Protein AF-A0A2G0CH53-F1 (afdb_monomer)

Structure (mmCIF, N/CA/C/O backbone):
data_AF-A0A2G0CH53-F1
#
_entry.id   AF-A0A2G0CH53-F1
#
loop_
_atom_site.group_PDB
_atom_site.id
_atom_site.type_symbol
_atom_site.label_atom_id
_atom_site.label_alt_id
_atom_site.label_comp_id
_atom_site.label_asym_id
_atom_site.label_entity_id
_atom_site.label_seq_id
_atom_site.pdbx_PDB_ins_code
_atom_site.Cartn_x
_atom_site.Cartn_y
_atom_site.Cartn_z
_atom_site.occupancy
_atom_site.B_iso_or_equiv
_atom_site.auth_seq_id
_atom_site.auth_comp_id
_atom_site.auth_asym_id
_atom_site.auth_atom_id
_atom_site.pdbx_PDB_model_num
ATOM 1 N N . MET A 1 1 ? 8.447 -13.131 29.379 1.00 42.84 1 MET A N 1
ATOM 2 C CA . MET A 1 1 ? 8.619 -11.947 28.508 1.00 42.84 1 MET A CA 1
ATOM 3 C C . MET A 1 1 ? 8.115 -12.312 27.121 1.00 42.84 1 MET A C 1
ATOM 5 O O . MET A 1 1 ? 8.799 -13.030 26.408 1.00 42.84 1 MET A O 1
ATOM 9 N N . GLY A 1 2 ? 6.874 -11.949 26.787 1.00 50.25 2 GLY A N 1
ATOM 10 C CA . GLY A 1 2 ? 6.293 -12.292 25.487 1.00 50.25 2 GLY A CA 1
ATOM 11 C C . GLY A 1 2 ? 7.035 -11.551 24.383 1.00 50.25 2 GLY A C 1
ATOM 12 O O . GLY A 1 2 ? 7.111 -10.325 24.431 1.00 50.25 2 GLY A O 1
ATOM 13 N N . ALA A 1 3 ? 7.598 -12.279 23.419 1.00 58.50 3 ALA A N 1
ATOM 14 C CA . ALA A 1 3 ? 8.149 -11.681 22.213 1.00 58.50 3 ALA A CA 1
ATOM 15 C C . ALA A 1 3 ? 7.014 -10.912 21.525 1.00 58.50 3 ALA A C 1
ATOM 17 O O . ALA A 1 3 ? 6.122 -11.502 20.914 1.00 58.50 3 ALA A O 1
ATOM 18 N N . GLY A 1 4 ? 6.990 -9.590 21.714 1.00 63.53 4 GLY A N 1
ATOM 19 C CA . GLY A 1 4 ? 6.042 -8.721 21.039 1.00 63.53 4 GLY A CA 1
ATOM 20 C C . GLY A 1 4 ? 6.142 -9.010 19.549 1.00 63.53 4 GLY A C 1
ATOM 21 O O . GLY A 1 4 ? 7.240 -8.977 18.999 1.00 63.53 4 GLY A O 1
ATOM 22 N N . THR A 1 5 ? 5.017 -9.358 18.921 1.00 69.69 5 THR A N 1
ATOM 23 C CA . THR A 1 5 ? 4.979 -9.741 17.506 1.00 69.69 5 THR A CA 1
ATOM 24 C C . THR A 1 5 ? 5.798 -8.735 16.693 1.00 69.69 5 THR A C 1
ATOM 26 O O . THR A 1 5 ? 5.504 -7.535 16.795 1.00 69.69 5 THR A O 1
ATOM 29 N N . PRO A 1 6 ? 6.819 -9.176 15.935 1.00 83.06 6 PRO A N 1
ATOM 30 C CA . PRO A 1 6 ? 7.720 -8.272 15.238 1.00 83.06 6 PRO A CA 1
ATOM 31 C C . PRO A 1 6 ? 6.924 -7.311 14.356 1.00 83.06 6 PRO A C 1
ATOM 33 O O . PRO A 1 6 ? 5.916 -7.689 13.754 1.00 83.06 6 PRO A O 1
ATOM 36 N N . ALA A 1 7 ? 7.363 -6.051 14.298 1.00 78.62 7 ALA A N 1
ATOM 37 C CA . ALA A 1 7 ? 6.653 -4.983 13.593 1.00 78.62 7 ALA A CA 1
ATOM 38 C C . ALA A 1 7 ? 6.320 -5.367 12.140 1.00 78.62 7 ALA A C 1
ATOM 40 O O . ALA A 1 7 ? 5.222 -5.085 11.665 1.00 78.62 7 ALA A O 1
ATOM 41 N N . LEU A 1 8 ? 7.220 -6.108 11.489 1.00 78.38 8 LEU A N 1
ATOM 42 C CA . LEU A 1 8 ? 7.031 -6.656 10.146 1.00 78.38 8 LEU A CA 1
ATOM 43 C C . LEU A 1 8 ? 5.819 -7.590 10.040 1.00 78.38 8 LEU A C 1
ATOM 45 O O . LEU A 1 8 ? 5.013 -7.432 9.129 1.00 78.38 8 LEU A O 1
ATOM 49 N N . LEU A 1 9 ? 5.627 -8.510 10.991 1.00 81.38 9 LEU A N 1
ATOM 50 C CA . LEU A 1 9 ? 4.464 -9.408 10.991 1.00 81.38 9 LEU A CA 1
ATOM 51 C C . LEU A 1 9 ? 3.152 -8.642 11.193 1.00 81.38 9 LEU A C 1
ATOM 53 O O . LEU A 1 9 ? 2.118 -9.030 10.656 1.00 81.38 9 LEU A O 1
ATOM 57 N N . ARG A 1 10 ? 3.179 -7.533 11.940 1.00 79.44 10 ARG A N 1
ATOM 58 C CA . ARG A 1 10 ? 2.001 -6.671 12.117 1.00 79.44 10 ARG A CA 1
ATOM 59 C C . ARG A 1 10 ? 1.637 -5.937 10.824 1.00 79.44 10 ARG A C 1
ATOM 61 O O . ARG A 1 10 ? 0.461 -5.911 10.474 1.00 79.44 10 ARG A O 1
ATOM 68 N N . LEU A 1 11 ? 2.631 -5.394 10.115 1.00 83.06 11 LEU A N 1
ATOM 69 C CA . LEU A 1 11 ? 2.441 -4.758 8.804 1.00 83.06 11 LEU A CA 1
ATOM 70 C C . LEU A 1 11 ? 1.911 -5.764 7.778 1.00 83.06 11 LEU A C 1
ATOM 72 O O . LEU A 1 11 ? 0.924 -5.493 7.097 1.00 83.06 11 LEU A O 1
ATOM 76 N N . PHE A 1 12 ? 2.522 -6.950 7.722 1.00 84.12 12 PHE A N 1
ATOM 77 C CA . PHE A 1 12 ? 2.105 -8.022 6.826 1.00 84.12 12 PHE A CA 1
ATOM 78 C C . PHE A 1 12 ? 0.660 -8.460 7.087 1.00 84.12 12 PHE A C 1
ATOM 80 O O . PHE A 1 12 ? -0.133 -8.543 6.154 1.00 84.12 12 PHE A O 1
ATOM 87 N N . ASN A 1 13 ? 0.283 -8.663 8.353 1.00 83.94 13 ASN A N 1
ATOM 88 C CA . ASN A 1 13 ? -1.093 -9.016 8.706 1.00 83.94 13 ASN A CA 1
ATOM 89 C C . ASN A 1 13 ? -2.104 -7.932 8.305 1.00 83.94 13 ASN A C 1
ATOM 91 O O . ASN A 1 13 ? -3.181 -8.272 7.821 1.00 83.94 13 ASN A O 1
ATOM 95 N N . GLY A 1 14 ? -1.765 -6.647 8.467 1.00 79.62 14 GLY A N 1
ATOM 96 C CA . GLY A 1 14 ? -2.626 -5.537 8.038 1.00 79.62 14 GLY A CA 1
ATOM 97 C C . GLY A 1 14 ? -2.749 -5.415 6.516 1.00 79.62 14 GLY A C 1
ATOM 98 O O . GLY A 1 14 ? -3.796 -5.051 5.989 1.00 79.62 14 GLY A O 1
ATOM 99 N N . TYR A 1 15 ? -1.698 -5.765 5.779 1.00 80.00 15 TYR A N 1
ATOM 100 C CA . TYR A 1 15 ? -1.769 -5.846 4.323 1.00 80.00 15 TYR A CA 1
ATOM 101 C C . TYR A 1 15 ? -2.617 -7.029 3.859 1.00 80.00 15 TYR A C 1
ATOM 103 O O . TYR A 1 15 ? -3.521 -6.869 3.039 1.00 80.00 15 TYR A O 1
ATOM 111 N N . TRP A 1 16 ? -2.388 -8.207 4.436 1.00 82.50 16 TRP A N 1
ATOM 112 C CA . TRP A 1 16 ? -3.160 -9.404 4.127 1.00 82.50 16 TRP A CA 1
ATOM 113 C C . TRP A 1 16 ? -4.649 -9.235 4.448 1.00 82.50 16 TRP A C 1
ATOM 115 O O . TRP A 1 16 ? -5.500 -9.665 3.671 1.00 82.50 16 TRP A O 1
ATOM 125 N N . SER A 1 17 ? -4.992 -8.568 5.555 1.00 79.75 17 SER A N 1
ATOM 126 C CA . SER A 1 17 ? -6.390 -8.278 5.892 1.00 79.75 17 SER A CA 1
ATOM 127 C C . SER A 1 17 ? -7.056 -7.371 4.854 1.00 79.75 17 SER A C 1
ATOM 129 O O . SER A 1 17 ? -8.215 -7.608 4.512 1.00 79.75 17 SER A O 1
ATOM 131 N N . GLY A 1 18 ? -6.332 -6.386 4.308 1.00 77.25 18 GLY A N 1
ATOM 132 C CA . GLY A 1 18 ? -6.810 -5.510 3.237 1.00 77.25 18 GLY A CA 1
ATOM 133 C C . GLY A 1 18 ? -7.189 -6.285 1.976 1.00 77.25 18 GLY A C 1
ATOM 134 O O . GLY A 1 18 ? -8.292 -6.104 1.461 1.00 77.25 18 GLY A O 1
ATOM 135 N N . TRP A 1 19 ? -6.328 -7.213 1.550 1.00 80.62 19 TRP A N 1
ATOM 136 C CA . TRP A 1 19 ? -6.607 -8.115 0.429 1.00 80.62 19 TRP A CA 1
ATOM 137 C C . TRP A 1 19 ? -7.720 -9.111 0.733 1.00 80.62 19 TRP A C 1
ATOM 139 O O . TRP A 1 19 ? -8.582 -9.319 -0.106 1.00 80.62 19 TRP A O 1
ATOM 149 N N . ARG A 1 20 ? -7.766 -9.708 1.929 1.00 83.00 20 ARG A N 1
ATOM 150 C CA . ARG A 1 20 ? -8.797 -10.703 2.271 1.00 83.00 20 ARG A CA 1
ATOM 151 C C . ARG A 1 20 ? -10.187 -10.088 2.401 1.00 83.00 20 ARG A C 1
ATOM 153 O O . ARG A 1 20 ? -11.180 -10.716 2.057 1.00 83.00 20 ARG A O 1
ATOM 160 N N . ARG A 1 21 ? -10.263 -8.872 2.937 1.00 79.31 21 ARG A N 1
ATOM 161 C CA . ARG A 1 21 ? -11.523 -8.174 3.205 1.00 79.31 21 ARG A CA 1
ATOM 162 C C . ARG A 1 21 ? -11.865 -7.160 2.126 1.00 79.31 21 ARG A C 1
ATOM 164 O O . ARG A 1 21 ? -12.731 -6.339 2.367 1.00 79.31 21 ARG A O 1
ATOM 171 N N . TYR A 1 22 ? -11.213 -7.164 0.964 1.00 75.75 22 TYR A N 1
ATOM 172 C CA . TYR A 1 22 ? -11.378 -6.100 -0.037 1.00 75.75 22 TYR A CA 1
ATOM 173 C C . TYR A 1 22 ? -12.848 -5.839 -0.432 1.00 75.75 22 TYR A C 1
ATOM 175 O O . TYR A 1 22 ? -13.218 -4.688 -0.623 1.00 75.75 22 TYR A O 1
ATOM 183 N N . ALA A 1 23 ? -13.686 -6.882 -0.478 1.00 77.06 23 ALA A N 1
ATOM 184 C CA . ALA A 1 23 ? -15.119 -6.791 -0.786 1.00 77.06 23 ALA A CA 1
ATOM 185 C C . ALA A 1 23 ? -16.006 -6.438 0.427 1.00 77.06 23 ALA A C 1
ATOM 187 O O . ALA A 1 23 ? -17.192 -6.154 0.278 1.00 77.06 23 ALA A O 1
ATOM 188 N N . ASP A 1 24 ? -15.442 -6.454 1.632 1.00 75.44 24 ASP A N 1
ATOM 189 C CA . ASP A 1 24 ? -16.110 -6.046 2.860 1.00 75.44 24 ASP A CA 1
AT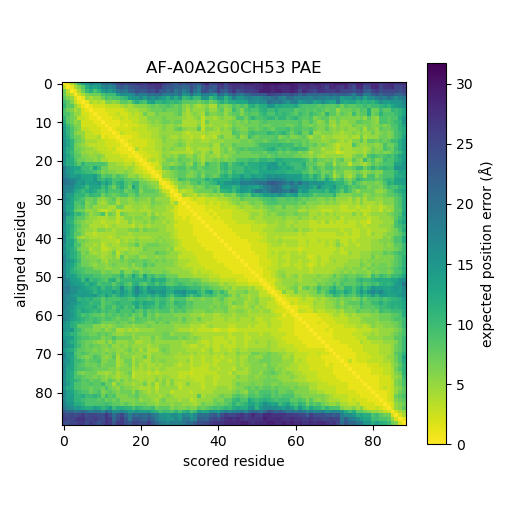OM 190 C C . ASP A 1 24 ? -15.860 -4.550 3.094 1.00 75.44 24 ASP A C 1
ATOM 192 O O . ASP A 1 24 ? -14.772 -4.119 3.491 1.00 75.44 24 ASP A O 1
ATOM 196 N N . PHE A 1 25 ? -16.880 -3.742 2.816 1.00 68.00 25 PHE A N 1
ATOM 197 C CA . PHE A 1 25 ? -16.885 -2.302 3.088 1.00 68.00 25 PHE A CA 1
ATOM 198 C C . PHE A 1 25 ? -17.467 -1.971 4.476 1.00 68.00 25 PHE A C 1
ATOM 200 O O . PHE A 1 25 ? -17.542 -0.795 4.852 1.00 68.00 25 PHE A O 1
ATOM 207 N N . GLY A 1 26 ? -17.875 -2.994 5.238 1.00 60.75 26 GLY A N 1
ATOM 208 C CA . GLY A 1 26 ? -18.416 -2.897 6.586 1.00 60.75 26 GLY A CA 1
ATOM 209 C C . GLY A 1 26 ? -17.347 -3.136 7.658 1.00 60.75 26 GLY A C 1
ATOM 210 O O . GLY A 1 26 ? -16.555 -4.071 7.609 1.00 60.75 26 GLY A O 1
ATOM 211 N N . GLY A 1 27 ? -17.312 -2.277 8.676 1.00 66.00 27 GLY A N 1
ATOM 212 C CA . GLY A 1 27 ? -16.435 -2.438 9.841 1.00 66.00 27 GLY A CA 1
ATOM 213 C C . GLY A 1 27 ? -15.412 -1.318 10.018 1.00 66.00 27 GLY A C 1
ATOM 214 O O . GLY A 1 27 ? -15.160 -0.510 9.125 1.00 66.00 27 GLY A O 1
ATOM 215 N N . ARG A 1 28 ? -14.838 -1.244 11.222 1.00 64.38 28 ARG A N 1
ATOM 216 C CA . ARG A 1 28 ? -13.846 -0.226 11.585 1.00 64.38 28 ARG A CA 1
ATOM 217 C C . ARG A 1 28 ? -12.452 -0.727 11.208 1.00 64.38 28 ARG A C 1
ATOM 219 O O . ARG A 1 28 ? -11.931 -1.614 11.878 1.00 64.38 28 ARG A O 1
ATOM 226 N N . SER A 1 29 ? -11.847 -0.158 10.165 1.00 69.88 29 SER A N 1
ATOM 227 C CA . SER A 1 29 ? -10.391 -0.261 9.985 1.00 69.88 29 SER A CA 1
ATOM 228 C C . SER A 1 29 ? -9.699 0.787 10.843 1.00 69.88 29 SER A C 1
ATOM 230 O O . SER A 1 29 ? -10.171 1.914 10.988 1.00 69.88 29 SER A O 1
ATOM 232 N N . THR A 1 30 ? -8.558 0.413 11.409 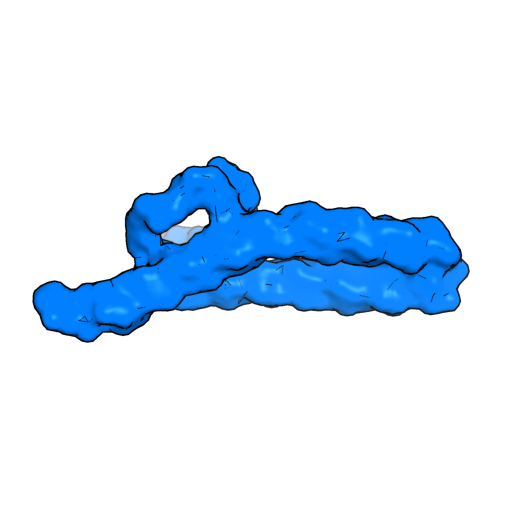1.00 76.44 30 THR A N 1
ATOM 233 C CA . THR A 1 30 ? -7.705 1.352 12.140 1.00 76.44 30 THR A CA 1
ATOM 234 C C . THR A 1 30 ? -6.796 2.101 11.169 1.00 76.44 30 THR A C 1
ATOM 236 O O . THR A 1 30 ? -6.358 1.548 10.162 1.00 76.44 30 THR A O 1
ATOM 239 N N . VAL A 1 31 ? -6.432 3.345 11.506 1.00 77.12 31 VAL A N 1
ATOM 240 C CA . VAL A 1 31 ? -5.443 4.152 10.752 1.00 77.12 31 VAL A CA 1
ATOM 241 C C . VAL A 1 31 ? -4.137 3.376 10.525 1.00 77.12 31 VAL A C 1
ATOM 243 O O . VAL A 1 31 ? -3.473 3.509 9.501 1.00 77.12 31 VAL A O 1
ATOM 246 N N . ARG A 1 32 ? -3.792 2.491 11.463 1.00 74.38 32 ARG A N 1
ATOM 247 C CA . ARG A 1 32 ? -2.617 1.623 11.389 1.00 74.38 32 ARG A CA 1
ATOM 248 C C . ARG A 1 32 ? -2.685 0.590 10.258 1.00 74.38 32 ARG A C 1
ATOM 250 O O . ARG A 1 32 ? -1.665 0.288 9.645 1.00 74.38 32 ARG A O 1
ATOM 257 N N . GLU A 1 33 ? -3.869 0.059 9.975 1.00 78.81 33 GLU A N 1
ATOM 258 C CA . GLU A 1 33 ? -4.110 -0.887 8.881 1.00 78.81 33 GLU A CA 1
ATOM 259 C C . GLU A 1 33 ? -3.941 -0.184 7.524 1.00 78.81 33 GLU A C 1
ATOM 261 O O . GLU A 1 33 ? -3.263 -0.697 6.636 1.00 78.81 33 GLU A O 1
ATOM 266 N N . TYR A 1 34 ? -4.427 1.059 7.419 1.00 81.44 34 TYR A N 1
ATOM 267 C CA . 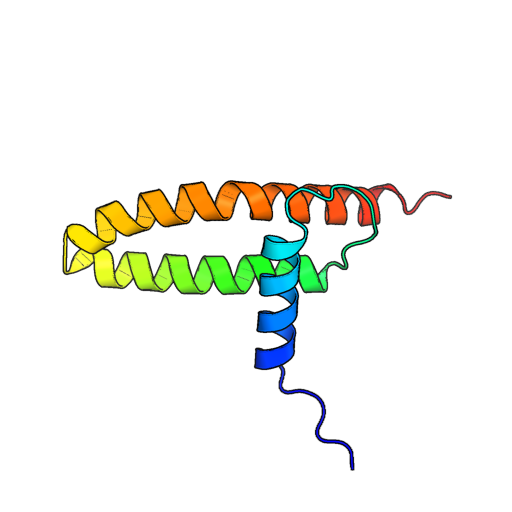TYR A 1 34 ? -4.191 1.927 6.262 1.00 81.44 34 TYR A CA 1
ATOM 268 C C . TYR A 1 34 ? -2.707 2.222 6.036 1.00 81.44 34 TYR A C 1
ATOM 270 O O . TYR A 1 34 ? -2.212 2.037 4.927 1.00 81.44 34 TYR A O 1
ATOM 278 N N . LEU A 1 35 ? -1.967 2.595 7.086 1.00 79.31 35 LEU A N 1
ATOM 279 C CA . LEU A 1 35 ? -0.520 2.809 6.978 1.00 79.31 35 LEU A CA 1
ATOM 280 C C . LEU A 1 35 ? 0.225 1.540 6.549 1.00 79.31 35 LEU A C 1
ATOM 282 O O . LEU A 1 35 ? 1.173 1.627 5.777 1.00 79.31 35 LEU A O 1
ATOM 286 N N . SER A 1 36 ? -0.218 0.364 6.997 1.00 82.94 36 SER A N 1
ATOM 287 C CA . SER A 1 36 ? 0.375 -0.915 6.581 1.00 82.94 36 SER A CA 1
ATOM 288 C C . SER A 1 36 ? 0.203 -1.138 5.075 1.00 82.94 36 SER A C 1
ATOM 290 O O . SER A 1 36 ? 1.152 -1.510 4.387 1.00 82.94 36 SER A O 1
ATOM 292 N N . PHE A 1 37 ? -0.992 -0.842 4.556 1.00 85.31 37 PHE A N 1
ATOM 293 C CA . PHE A 1 37 ? -1.302 -0.938 3.132 1.00 85.31 37 PHE A CA 1
ATOM 294 C C . PHE A 1 37 ? -0.514 0.083 2.302 1.00 85.31 37 PHE A C 1
ATOM 296 O O . PHE A 1 37 ? 0.028 -0.264 1.253 1.00 85.31 37 PHE A O 1
ATOM 303 N N . LEU A 1 38 ? -0.406 1.323 2.788 1.00 84.31 38 LEU A N 1
ATOM 304 C CA . LEU A 1 38 ? 0.360 2.388 2.142 1.00 84.31 38 LEU A CA 1
ATOM 305 C C . LEU A 1 38 ? 1.850 2.037 2.066 1.00 84.31 38 LEU A C 1
ATOM 307 O O . LEU A 1 38 ? 2.427 2.092 0.986 1.00 84.31 38 LEU A O 1
ATOM 311 N N . ILE A 1 39 ? 2.459 1.643 3.190 1.00 86.00 39 ILE A N 1
ATOM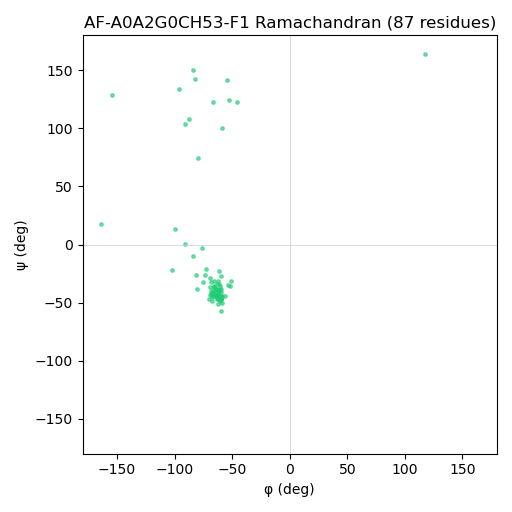 312 C CA . ILE A 1 39 ? 3.894 1.339 3.270 1.00 86.00 39 ILE A CA 1
ATOM 313 C C . ILE A 1 39 ? 4.242 0.162 2.360 1.00 86.00 39 ILE A C 1
ATOM 315 O O . ILE A 1 39 ? 5.194 0.260 1.595 1.00 86.00 39 ILE A O 1
ATOM 319 N N . ILE A 1 40 ? 3.462 -0.923 2.384 1.00 87.75 40 ILE A N 1
ATOM 320 C CA . ILE A 1 40 ? 3.766 -2.107 1.569 1.00 87.75 40 ILE A CA 1
ATOM 321 C C . ILE A 1 40 ? 3.604 -1.808 0.076 1.00 87.75 40 ILE A C 1
ATOM 323 O O . ILE A 1 40 ? 4.500 -2.133 -0.700 1.00 87.75 40 ILE A O 1
ATOM 327 N N . ASN A 1 41 ? 2.532 -1.124 -0.338 1.00 88.81 41 ASN A N 1
ATOM 328 C CA . ASN A 1 41 ? 2.380 -0.734 -1.742 1.00 88.81 41 ASN A CA 1
ATOM 329 C C . ASN A 1 41 ? 3.445 0.271 -2.192 1.00 88.81 41 ASN A C 1
ATOM 331 O O . ASN A 1 41 ? 3.932 0.162 -3.314 1.00 88.81 41 ASN A O 1
ATOM 335 N N . ALA A 1 42 ? 3.849 1.206 -1.328 1.00 86.62 42 ALA A N 1
ATOM 336 C CA . ALA A 1 42 ? 4.944 2.125 -1.615 1.00 86.62 42 ALA A CA 1
ATOM 337 C C . ALA A 1 42 ? 6.281 1.382 -1.764 1.00 86.62 42 ALA A C 1
ATOM 339 O O . ALA A 1 42 ? 7.019 1.652 -2.706 1.00 86.62 42 ALA A O 1
ATOM 340 N N . SER A 1 43 ? 6.576 0.407 -0.896 1.00 89.88 43 SER A N 1
ATOM 341 C CA . SER A 1 43 ? 7.778 -0.428 -1.005 1.00 89.88 43 SER A CA 1
ATOM 342 C C . SER A 1 43 ? 7.783 -1.269 -2.282 1.00 89.88 43 SER A C 1
ATOM 344 O O . SER A 1 43 ? 8.789 -1.291 -2.986 1.00 89.88 43 SER A O 1
ATOM 346 N N . VAL A 1 44 ? 6.667 -1.923 -2.622 1.00 88.75 44 VAL A N 1
ATOM 347 C CA . VAL A 1 44 ? 6.563 -2.711 -3.862 1.00 88.75 44 VAL A CA 1
ATOM 348 C C . VAL A 1 44 ? 6.655 -1.809 -5.094 1.00 88.75 44 VAL A C 1
ATOM 350 O O . VAL A 1 44 ? 7.386 -2.124 -6.028 1.00 88.75 44 VAL A O 1
ATOM 353 N N . GLY A 1 45 ? 5.977 -0.659 -5.085 1.00 86.12 45 GLY A N 1
ATOM 354 C CA . GLY A 1 45 ? 6.042 0.322 -6.167 1.00 86.12 45 GLY A CA 1
ATOM 355 C C . GLY A 1 45 ? 7.446 0.893 -6.367 1.00 86.12 45 GLY A C 1
ATOM 356 O O . GLY A 1 45 ? 7.896 1.012 -7.505 1.00 86.12 45 GLY A O 1
ATOM 357 N N . PHE A 1 46 ? 8.161 1.186 -5.277 1.00 88.06 46 PHE A N 1
ATOM 358 C CA . PHE A 1 46 ? 9.554 1.627 -5.316 1.00 88.06 46 PHE A CA 1
ATOM 359 C C . PHE A 1 46 ? 10.471 0.549 -5.904 1.00 88.06 46 PHE A C 1
ATOM 361 O O . PHE A 1 46 ? 11.248 0.839 -6.811 1.00 88.06 46 PHE A O 1
ATOM 368 N N . LEU A 1 47 ? 10.337 -0.70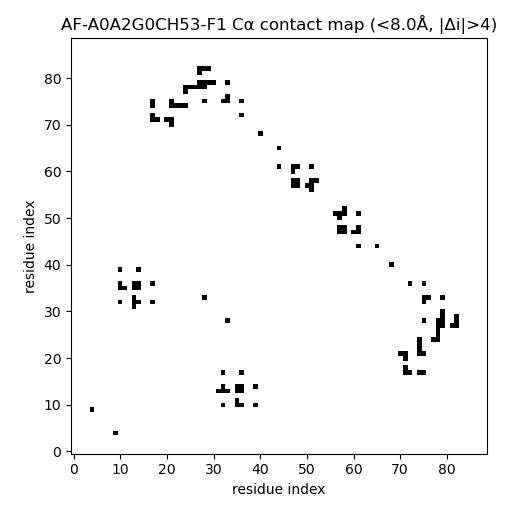5 -5.456 1.00 89.25 47 LEU A N 1
ATOM 369 C CA . LEU A 1 47 ? 11.100 -1.828 -6.006 1.00 89.25 47 LEU A CA 1
ATOM 370 C C . LEU A 1 47 ? 10.832 -1.995 -7.507 1.00 89.25 47 LEU A C 1
ATOM 372 O O . LEU A 1 47 ? 11.771 -2.015 -8.297 1.00 89.25 47 LEU A O 1
ATOM 376 N N . LEU A 1 48 ? 9.564 -2.036 -7.922 1.00 87.12 48 LEU A N 1
ATOM 377 C CA . LEU A 1 48 ? 9.196 -2.169 -9.335 1.0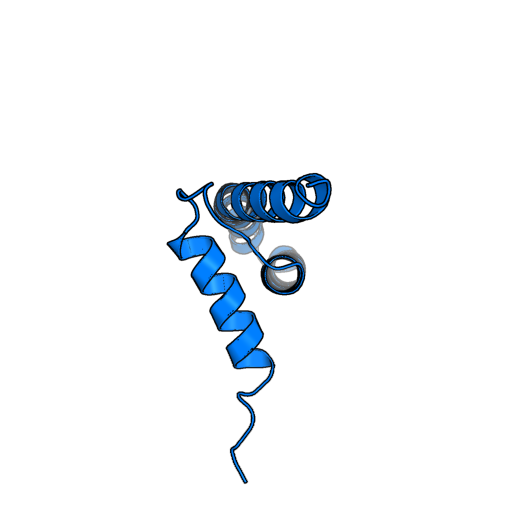0 87.12 48 LEU A CA 1
ATOM 378 C C . LEU A 1 48 ? 9.674 -0.989 -10.189 1.00 87.12 48 LEU A C 1
ATOM 380 O O . LEU A 1 48 ? 9.995 -1.193 -11.354 1.00 87.12 48 LEU A O 1
ATOM 384 N N . ALA A 1 49 ? 9.757 0.225 -9.638 1.00 83.44 49 ALA A N 1
ATOM 385 C CA . ALA A 1 49 ? 10.328 1.369 -10.345 1.00 83.44 49 ALA A CA 1
ATOM 386 C C . ALA A 1 49 ? 11.837 1.194 -10.584 1.00 83.44 49 ALA A C 1
ATOM 388 O O . ALA A 1 49 ? 12.287 1.321 -11.718 1.00 83.44 49 ALA A O 1
ATOM 389 N N . VAL A 1 50 ? 12.600 0.824 -9.550 1.00 88.38 50 VAL A N 1
ATOM 390 C CA . VAL A 1 50 ? 14.055 0.601 -9.654 1.00 88.38 50 VAL A CA 1
ATOM 391 C C . VAL A 1 50 ? 14.388 -0.575 -10.581 1.00 88.38 50 VAL A C 1
ATOM 393 O O . VAL A 1 50 ? 15.360 -0.523 -11.333 1.00 88.38 50 VAL A O 1
ATOM 396 N N . LEU A 1 51 ? 13.588 -1.643 -10.541 1.00 86.31 51 LEU A N 1
ATOM 397 C CA . LEU A 1 51 ? 13.738 -2.808 -11.418 1.00 86.31 51 LEU A CA 1
ATOM 398 C C . LEU A 1 51 ? 13.251 -2.530 -12.853 1.00 86.31 51 LEU A C 1
ATOM 400 O O . LEU A 1 51 ? 13.831 -3.055 -13.803 1.00 86.31 51 LEU A O 1
ATOM 404 N N . GLY A 1 52 ? 12.235 -1.678 -13.015 1.00 82.31 52 GLY A N 1
ATOM 405 C CA . GLY A 1 52 ? 11.681 -1.242 -14.303 1.00 82.31 52 GLY A CA 1
ATOM 406 C C . GLY A 1 52 ? 12.678 -0.499 -15.184 1.00 82.31 52 GLY A C 1
ATOM 407 O O . GLY A 1 52 ? 12.678 -0.700 -16.392 1.00 82.31 52 GLY A O 1
ATOM 408 N N . GLU A 1 53 ? 13.582 0.270 -14.580 1.00 82.62 53 GLU A N 1
ATOM 409 C CA . GLU A 1 53 ? 14.693 0.935 -15.280 1.00 82.62 53 GLU A CA 1
ATOM 410 C C . GLU A 1 53 ? 15.650 -0.064 -15.957 1.00 82.62 53 GLU A C 1
ATOM 412 O O . GLU A 1 53 ? 16.362 0.289 -16.892 1.00 82.62 53 GLU A O 1
ATOM 417 N N . ARG A 1 54 ? 15.690 -1.320 -15.485 1.00 84.12 54 ARG A N 1
ATOM 418 C CA . ARG A 1 54 ? 16.625 -2.347 -15.974 1.00 84.12 54 ARG A CA 1
ATOM 419 C C . ARG A 1 54 ? 15.999 -3.352 -16.935 1.00 84.12 54 ARG A C 1
ATOM 421 O O . ARG A 1 54 ? 16.737 -4.020 -17.652 1.00 84.12 54 ARG A O 1
ATOM 428 N N . HIS A 1 55 ? 14.677 -3.520 -16.916 1.00 84.81 55 HIS A N 1
ATOM 429 C CA . HIS A 1 55 ? 13.989 -4.521 -17.733 1.00 84.81 55 HIS A CA 1
ATOM 430 C C . HIS A 1 55 ? 12.534 -4.121 -18.011 1.00 84.81 55 HIS A C 1
ATOM 432 O O . HIS A 1 55 ? 11.747 -3.914 -17.086 1.00 84.81 55 HIS A O 1
ATOM 438 N N . GLU A 1 56 ? 12.137 -4.138 -19.285 1.00 81.69 56 GLU A N 1
ATOM 439 C CA . GLU A 1 56 ? 10.782 -3.773 -19.742 1.00 81.69 56 GLU A CA 1
ATOM 440 C C . GLU A 1 56 ? 9.671 -4.651 -19.140 1.00 81.69 56 GLU A C 1
ATOM 442 O O . GLU A 1 56 ? 8.544 -4.202 -18.927 1.00 81.69 56 GLU A O 1
ATOM 447 N N . LEU A 1 57 ? 10.000 -5.895 -18.779 1.00 83.44 57 LEU A N 1
ATOM 448 C CA . LEU A 1 57 ? 9.074 -6.825 -18.131 1.00 83.44 57 LEU A CA 1
ATOM 449 C C . LEU A 1 57 ? 8.559 -6.266 -16.792 1.00 83.44 57 LEU A C 1
ATOM 451 O O . LEU A 1 57 ? 7.371 -6.372 -16.482 1.00 83.44 57 LEU A O 1
ATOM 455 N N . PHE A 1 58 ? 9.422 -5.591 -16.026 1.00 80.50 58 PHE A N 1
ATOM 456 C CA . PHE A 1 58 ? 9.030 -4.955 -14.767 1.00 80.50 58 PHE A CA 1
ATOM 457 C C . PHE A 1 58 ? 8.201 -3.683 -14.985 1.00 80.50 58 PHE A C 1
ATOM 459 O O . PHE A 1 58 ? 7.365 -3.360 -14.139 1.00 80.50 58 PHE A O 1
ATOM 466 N N . ALA A 1 59 ? 8.353 -3.002 -16.127 1.00 76.44 59 ALA A N 1
ATOM 467 C CA . ALA A 1 59 ? 7.512 -1.861 -16.488 1.00 76.44 59 ALA A CA 1
ATOM 468 C C . ALA A 1 59 ? 6.055 -2.289 -16.743 1.00 76.44 59 ALA A C 1
ATOM 470 O O . ALA A 1 59 ? 5.129 -1.650 -16.240 1.00 76.44 59 ALA A O 1
ATOM 471 N N . GLY A 1 60 ? 5.840 -3.411 -17.441 1.00 82.81 60 GLY A N 1
ATOM 472 C CA . GLY A 1 60 ? 4.506 -4.006 -17.597 1.00 82.81 60 GLY A CA 1
ATOM 473 C C . GLY A 1 60 ? 3.929 -4.508 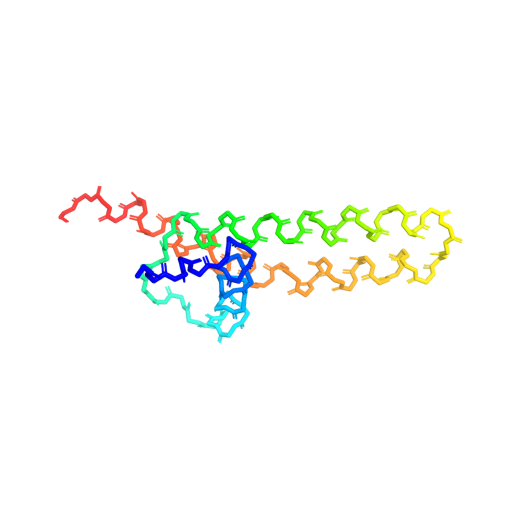-16.268 1.00 82.81 60 GLY A C 1
ATOM 474 O O . GLY A 1 60 ? 2.778 -4.225 -15.929 1.00 82.81 60 GLY A O 1
ATOM 475 N N . LEU A 1 61 ? 4.751 -5.186 -15.460 1.00 86.50 61 LEU A N 1
ATOM 476 C CA . LEU A 1 61 ? 4.333 -5.716 -14.160 1.00 86.50 61 LEU A CA 1
ATOM 477 C C . LEU A 1 61 ? 3.935 -4.612 -13.167 1.00 86.50 61 LEU A C 1
ATOM 479 O O . LEU A 1 61 ? 2.996 -4.792 -12.393 1.00 86.50 61 LEU A O 1
ATOM 483 N N . LYS A 1 62 ? 4.597 -3.449 -13.223 1.00 82.56 62 LYS A N 1
ATOM 484 C CA . LYS A 1 62 ? 4.238 -2.258 -12.441 1.00 82.56 62 LYS A CA 1
ATOM 485 C C . LYS A 1 62 ? 2.795 -1.826 -12.685 1.00 82.56 62 LYS A C 1
ATOM 487 O O . LYS A 1 62 ? 2.086 -1.541 -11.722 1.00 82.56 62 LYS A O 1
ATOM 492 N N . TRP A 1 63 ? 2.352 -1.801 -13.941 1.00 83.56 63 TRP A N 1
ATOM 493 C CA . TRP A 1 63 ? 0.979 -1.424 -14.282 1.00 83.56 63 TRP A CA 1
ATOM 494 C C . TRP A 1 63 ? -0.041 -2.437 -13.770 1.00 83.56 63 TRP A C 1
ATOM 496 O O . TRP A 1 63 ? -1.021 -2.051 -13.137 1.00 83.56 63 TRP A O 1
ATOM 506 N N . ILE A 1 64 ? 0.229 -3.729 -13.962 1.00 89.12 64 ILE A N 1
ATOM 507 C CA . ILE A 1 64 ? -0.639 -4.807 -13.469 1.00 89.12 64 ILE A CA 1
ATOM 508 C C . ILE A 1 64 ? -0.764 -4.733 -11.944 1.00 89.12 64 ILE A C 1
ATOM 510 O O . ILE A 1 64 ? -1.872 -4.771 -11.406 1.00 89.12 64 ILE A O 1
ATOM 514 N N . TYR A 1 65 ? 0.363 -4.573 -11.246 1.00 88.56 65 TYR A N 1
ATOM 515 C CA . TYR A 1 65 ? 0.381 -4.438 -9.795 1.00 88.56 65 TYR A CA 1
ATOM 516 C C . TYR A 1 65 ? -0.398 -3.204 -9.330 1.00 88.56 65 TYR A C 1
ATOM 518 O O . TYR A 1 65 ? -1.202 -3.304 -8.407 1.00 88.56 65 TYR A O 1
ATOM 526 N N . ALA A 1 66 ? -0.211 -2.053 -9.983 1.00 85.81 66 ALA A N 1
ATOM 527 C CA . ALA A 1 66 ? -0.923 -0.825 -9.643 1.00 85.81 66 A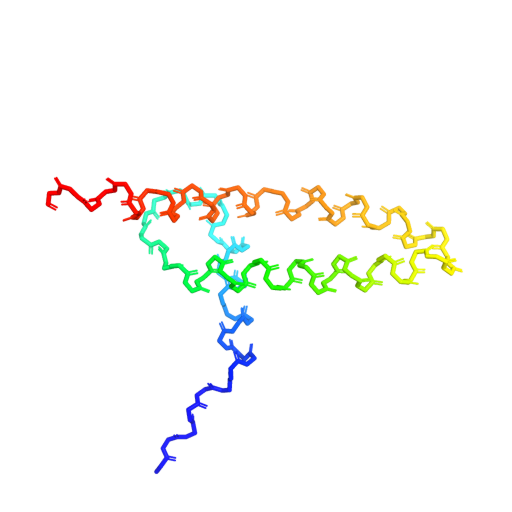LA A CA 1
ATOM 528 C C . ALA A 1 66 ? -2.446 -0.988 -9.776 1.00 85.81 66 ALA A C 1
ATOM 530 O O . ALA A 1 66 ? -3.181 -0.600 -8.869 1.00 85.81 66 ALA A O 1
ATOM 531 N N . CYS A 1 67 ? -2.920 -1.617 -10.856 1.00 88.88 67 CYS A N 1
ATOM 532 C CA . CYS A 1 67 ? -4.339 -1.920 -11.044 1.00 88.88 67 CYS A CA 1
ATOM 533 C C . CYS A 1 67 ? -4.869 -2.885 -9.974 1.00 88.88 67 CYS A C 1
ATOM 535 O O . CYS A 1 67 ? -5.941 -2.657 -9.413 1.00 88.88 67 CYS A O 1
ATOM 537 N N . ALA A 1 68 ? -4.113 -3.937 -9.655 1.00 88.00 68 ALA A N 1
ATOM 538 C CA . ALA A 1 68 ? -4.512 -4.921 -8.656 1.00 88.00 68 ALA A CA 1
ATOM 539 C C . ALA A 1 68 ? -4.555 -4.324 -7.237 1.00 88.00 68 ALA A C 1
ATOM 541 O O . ALA A 1 68 ? -5.481 -4.605 -6.481 1.00 88.00 68 ALA A O 1
ATOM 542 N N . ALA A 1 69 ? -3.595 -3.464 -6.886 1.00 86.56 69 ALA A N 1
ATOM 543 C CA . ALA A 1 69 ? -3.516 -2.795 -5.587 1.00 86.56 69 ALA A CA 1
ATOM 544 C C . ALA A 1 69 ? -4.570 -1.687 -5.401 1.00 86.56 69 ALA A C 1
ATOM 546 O O . ALA A 1 69 ? -4.904 -1.335 -4.266 1.00 86.56 69 ALA A O 1
ATOM 547 N N . LEU A 1 70 ? -5.119 -1.158 -6.498 1.00 86.56 70 LEU A N 1
ATOM 548 C CA . LEU A 1 70 ? -6.113 -0.083 -6.498 1.00 86.56 70 LEU A CA 1
ATOM 549 C C . LEU A 1 70 ? -7.405 -0.498 -5.783 1.00 86.56 70 LEU A C 1
ATOM 551 O O . LEU A 1 70 ? -7.902 0.231 -4.927 1.00 86.56 70 LEU A O 1
ATOM 555 N N . VAL A 1 71 ? -7.916 -1.697 -6.079 1.00 87.44 71 VAL A N 1
ATOM 556 C CA . VAL A 1 71 ? -9.168 -2.219 -5.504 1.00 87.44 71 VAL A CA 1
ATOM 557 C C . VAL A 1 71 ? -9.109 -2.325 -3.970 1.00 87.44 71 VAL A C 1
ATOM 559 O O . VAL A 1 71 ? -9.932 -1.696 -3.296 1.00 87.44 71 VAL A O 1
ATOM 562 N N . PRO A 1 72 ? -8.149 -3.052 -3.365 1.00 83.31 72 PRO A N 1
ATOM 563 C CA . PRO A 1 72 ? -8.047 -3.119 -1.912 1.00 83.31 72 PRO A CA 1
ATOM 564 C C . PRO A 1 72 ? -7.600 -1.782 -1.297 1.00 83.31 72 PRO A C 1
ATOM 566 O O . PRO A 1 72 ? -8.027 -1.463 -0.187 1.00 83.31 72 PRO A O 1
ATOM 569 N N . GLY A 1 73 ? -6.824 -0.955 -2.013 1.00 82.31 73 GLY A N 1
ATOM 570 C CA . GLY A 1 73 ? -6.454 0.392 -1.566 1.00 82.31 73 GLY A CA 1
ATOM 571 C C . GLY A 1 73 ? -7.666 1.314 -1.383 1.00 82.31 73 GLY A C 1
ATOM 572 O O . GLY A 1 73 ? -7.792 1.983 -0.352 1.00 82.31 73 GLY A O 1
ATOM 573 N N . LEU A 1 74 ? -8.608 1.290 -2.330 1.00 84.38 74 LEU A N 1
ATOM 574 C CA . LEU A 1 74 ? -9.876 2.017 -2.227 1.00 84.38 74 LEU A CA 1
ATOM 575 C C . LEU A 1 74 ? -10.727 1.490 -1.069 1.00 84.38 74 LEU A C 1
ATOM 577 O O . LEU A 1 74 ? -11.235 2.281 -0.274 1.00 84.38 74 LEU A O 1
ATOM 581 N N . ALA A 1 75 ? -10.831 0.168 -0.919 1.00 83.62 75 ALA A N 1
ATOM 582 C CA . ALA A 1 75 ? -11.603 -0.440 0.162 1.00 83.62 75 ALA A CA 1
ATOM 583 C C . ALA A 1 75 ? -11.087 -0.028 1.552 1.00 83.62 75 ALA A C 1
ATOM 585 O O . ALA A 1 75 ? -11.869 0.391 2.408 1.00 83.62 75 ALA A O 1
ATOM 586 N N . VAL A 1 76 ? -9.769 -0.081 1.777 1.00 82.44 76 VAL A N 1
ATOM 587 C CA . VAL A 1 76 ? -9.156 0.341 3.049 1.00 82.44 76 VAL A CA 1
ATOM 588 C C . VAL A 1 76 ? -9.353 1.843 3.288 1.00 82.44 76 VAL A C 1
ATOM 590 O O . VAL A 1 76 ? -9.680 2.245 4.407 1.00 82.44 76 VAL A O 1
ATOM 593 N N . THR A 1 77 ? -9.233 2.665 2.241 1.00 82.62 77 THR A N 1
ATOM 594 C CA . THR A 1 77 ? -9.464 4.119 2.317 1.00 82.62 77 THR A CA 1
ATOM 595 C C . THR A 1 77 ? -10.892 4.436 2.752 1.00 82.62 77 THR A C 1
ATOM 597 O O . THR A 1 77 ? -11.089 5.193 3.701 1.00 82.62 77 THR A O 1
ATOM 600 N N . VAL A 1 78 ? -11.893 3.806 2.130 1.00 83.56 78 VAL A N 1
ATOM 601 C CA . VAL A 1 78 ? -13.310 3.990 2.482 1.00 83.56 78 VAL A CA 1
ATOM 602 C C . VAL A 1 7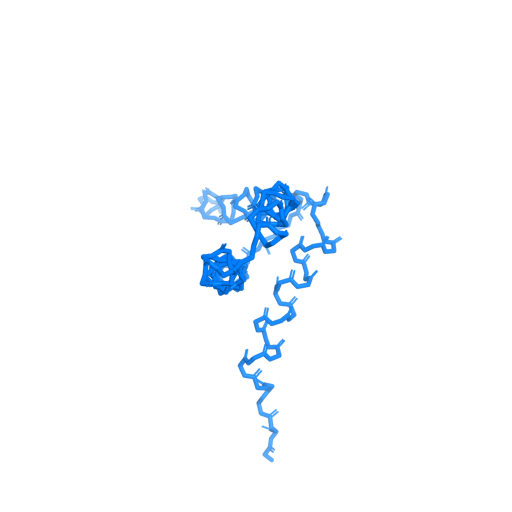8 ? -13.578 3.596 3.937 1.00 83.56 78 VAL A C 1
ATOM 604 O O . VAL A 1 78 ? -14.297 4.309 4.640 1.00 83.56 78 VAL A O 1
ATOM 607 N N . ARG A 1 79 ? -12.980 2.502 4.431 1.00 82.81 79 ARG A N 1
ATOM 608 C CA . ARG A 1 79 ? -13.160 2.070 5.829 1.00 82.81 79 ARG A CA 1
ATOM 609 C C . ARG A 1 79 ? -12.537 3.035 6.833 1.00 82.81 79 ARG A C 1
ATOM 611 O O . ARG A 1 79 ? -13.157 3.302 7.860 1.00 82.81 79 ARG A O 1
ATOM 618 N N . VAL A 1 80 ? -11.342 3.563 6.558 1.00 82.56 80 VAL A N 1
ATOM 619 C CA . VAL A 1 80 ? -10.710 4.562 7.436 1.00 82.56 80 VAL A CA 1
ATOM 620 C C . VAL A 1 80 ? -11.466 5.880 7.400 1.00 82.56 80 VAL A C 1
ATOM 622 O O . VAL A 1 80 ? -11.727 6.446 8.458 1.00 82.56 80 VAL A O 1
ATOM 625 N N . LEU A 1 81 ? -11.897 6.331 6.222 1.00 83.88 81 LEU A N 1
ATOM 626 C CA . LEU A 1 81 ? -12.718 7.532 6.097 1.00 83.88 81 LEU A CA 1
ATOM 627 C C . LEU A 1 81 ? -14.016 7.382 6.900 1.00 83.88 81 LEU A C 1
ATOM 629 O O . LEU A 1 81 ? -14.373 8.264 7.669 1.00 83.88 81 LEU A O 1
ATOM 633 N N . ARG A 1 82 ? -14.680 6.224 6.810 1.00 80.81 82 ARG A N 1
ATOM 634 C CA . ARG A 1 82 ? -15.864 5.908 7.620 1.00 80.81 82 ARG A CA 1
ATOM 635 C C . ARG A 1 82 ? -15.554 5.873 9.116 1.00 80.81 82 ARG A C 1
ATOM 637 O O . ARG A 1 82 ? -16.366 6.339 9.908 1.00 80.81 82 ARG A O 1
ATOM 644 N N . ALA A 1 83 ? -14.404 5.332 9.513 1.00 77.19 83 ALA A N 1
ATOM 645 C CA . ALA A 1 83 ? -13.989 5.303 10.911 1.00 77.19 83 ALA A CA 1
ATOM 646 C C . ALA A 1 83 ? -13.717 6.711 11.474 1.00 77.19 83 ALA A C 1
ATOM 648 O O . ALA A 1 83 ? -14.055 6.951 12.628 1.00 77.19 83 ALA A O 1
ATOM 649 N N . LEU A 1 84 ? -13.156 7.616 10.661 1.00 77.56 84 LEU A N 1
ATOM 650 C CA . LEU A 1 84 ? -12.840 9.007 11.014 1.00 77.56 84 LEU A CA 1
ATOM 651 C C . LEU A 1 84 ? -14.057 9.944 10.951 1.00 77.56 84 LEU A C 1
ATOM 653 O O . LEU A 1 84 ? -14.202 10.827 11.790 1.00 77.56 84 LEU A O 1
ATOM 657 N N . LEU A 1 85 ? -14.946 9.762 9.974 1.00 77.38 85 LEU A N 1
ATOM 658 C CA . LEU A 1 85 ? -16.166 10.566 9.824 1.00 77.38 85 LEU A CA 1
ATOM 659 C C . LEU A 1 85 ? -17.298 10.084 10.743 1.00 77.38 85 LEU A C 1
ATOM 661 O O . LEU A 1 85 ? -18.159 10.867 11.125 1.00 77.38 85 LEU A O 1
ATOM 665 N N . GLY A 1 86 ? -17.299 8.801 11.116 1.00 68.44 86 GLY A N 1
ATOM 666 C CA . GLY A 1 86 ? -18.249 8.217 12.067 1.00 68.44 86 GLY A CA 1
ATOM 667 C C . GLY A 1 86 ? -17.964 8.557 13.533 1.00 68.44 86 GLY A C 1
ATOM 668 O O . GLY A 1 86 ? -18.731 8.160 14.406 1.00 68.44 86 GLY A O 1
ATOM 669 N N . THR A 1 87 ? -16.883 9.280 13.827 1.00 56.62 87 THR A N 1
ATOM 670 C CA . THR A 1 87 ? -16.619 9.882 15.142 1.00 56.62 87 THR A CA 1
ATOM 671 C C . THR A 1 87 ? -17.430 11.168 15.286 1.00 56.62 87 THR A C 1
ATOM 673 O O . THR A 1 87 ? -16.922 12.276 15.153 1.00 56.62 87 THR A O 1
ATOM 676 N N . GLY A 1 88 ? -18.731 10.991 15.505 1.00 57.19 88 GLY A N 1
ATOM 677 C CA . GLY A 1 88 ? -19.686 12.077 15.709 1.00 57.19 88 GLY A CA 1
ATOM 678 C C . GLY A 1 88 ? -21.020 11.640 16.315 1.00 57.19 88 GLY A C 1
ATOM 679 O O . GLY A 1 88 ? -21.979 12.394 16.188 1.00 57.19 88 GLY A O 1
ATOM 680 N N . LYS A 1 89 ? -21.097 10.445 16.924 1.00 40.88 89 LYS A N 1
ATOM 681 C CA . LYS A 1 89 ? -22.140 9.997 17.863 1.00 40.88 89 LYS A CA 1
ATOM 682 C C . LYS A 1 89 ? -21.555 8.963 18.818 1.00 40.88 89 LYS A C 1
ATOM 684 O O . LYS A 1 89 ? -20.825 8.075 18.317 1.00 40.88 89 LYS A O 1
#

Solvent-accessible surface area (backbone atoms only — not comparable to full-atom values): 4883 Å² total; per-residue (Å²): 133,80,81,70,78,53,68,65,60,55,35,50,50,30,34,50,46,34,63,74,39,34,89,52,76,75,66,79,46,52,71,66,37,47,50,22,41,50,52,52,52,49,52,52,51,51,50,33,52,66,47,24,80,76,36,68,68,34,49,57,48,43,52,55,50,53,61,63,51,44,57,29,50,50,31,44,49,54,18,32,51,48,45,62,67,56,70,79,122

Sequence (89 aa):
MGAGTPALLRLFNGYWSGWRRYADFGGRSTVREYLSFLIINASVGFLLAVLGERHELFAGLKWIYACAALVPGLAVTVRVLRALLGTGK

pLDDT: mean 79.24, std 9.82, range [40.88, 89.88]

Nearest PDB structures (foldseek):
  3h36-assembly1_A  TM=4.430E-01  e=5.289E+00  Streptococcus mutans

Radius of gyration: 15.43 Å; Cα contacts (8 Å, |Δi|>4): 68; chains: 1; bounding box: 39×24×48 Å

Organism: NCBI:txid438751

Mean predicted aligned error: 7.71 Å

Foldseek 3Di:
DDPDDPPVVVLVVLCVCLVVCLVPLDDADDVSSLVSLVVVLVVVLVVLVVVCVVDVVSVVVSVVSVVVSVSSNVSNVSNNVCNVVVPPD

Secondary structure (DSSP, 8-state):
---PPPHHHHHHHHHHHHHHTTT---S---HHHHHHHHHHHHHHHHHHHHHHTT-HHHHHHHHHHHHHHHHHHHHHHHHHHHHHHTTT-